Protein AF-A0A1F9Q301-F1 (afdb_monomer)

Sequence (75 aa):
MSKPITLPPSHSEPNDKLLTEKEAAPIIGLSVRTLQQRRYLALPPRFVRLPRTRSIRYRLSDLRSYVEQGVVDFD

Solvent-accessible surface area (backbone atoms only — not comparable to full-atom values): 4801 Å² total; per-residue (Å²): 136,80,74,76,79,75,67,74,74,85,78,74,51,94,78,59,52,74,28,45,54,79,64,46,18,71,77,70,75,43,54,52,69,55,54,53,53,29,53,75,69,72,39,80,64,67,72,44,69,40,87,87,79,61,46,67,29,29,43,49,66,47,49,48,54,52,49,60,73,69,64,77,87,84,131

Secondary structure (DSSP, 8-state):
-------------TTPPEE-HHHHHHHTT--HHHHHHHHHTTPSSP-EE-TTT--EEEEHHHHHHHHHTT-----

Structure (mmCIF, N/CA/C/O backbone):
data_AF-A0A1F9Q301-F1
#
_entry.id   AF-A0A1F9Q301-F1
#
loop_
_atom_site.group_PDB
_atom_site.id
_atom_site.type_symbol
_atom_site.label_atom_id
_atom_site.label_alt_id
_atom_site.label_comp_id
_atom_site.label_asym_id
_atom_site.label_entity_id
_atom_site.label_seq_id
_atom_site.pdbx_PDB_ins_code
_atom_site.Cartn_x
_atom_site.Cartn_y
_atom_site.Cartn_z
_atom_site.occupancy
_atom_site.B_iso_or_equiv
_atom_site.auth_seq_id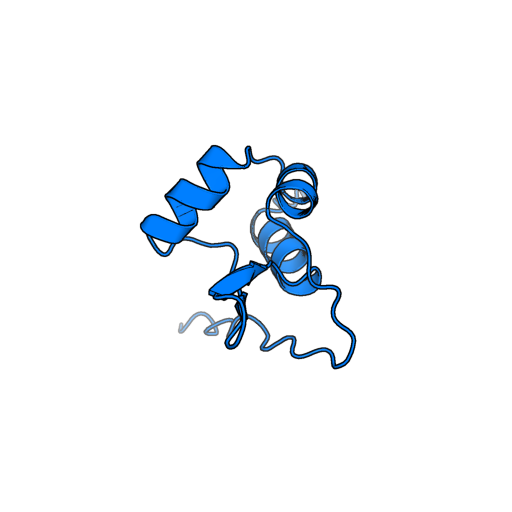
_atom_site.auth_comp_id
_atom_site.auth_asym_id
_atom_site.auth_atom_id
_atom_site.pdbx_PDB_model_num
ATOM 1 N N . MET A 1 1 ? -21.736 -22.917 4.386 1.00 44.69 1 MET A N 1
ATOM 2 C CA . MET A 1 1 ? -21.801 -21.448 4.228 1.00 44.69 1 MET A CA 1
ATOM 3 C C . MET A 1 1 ? -20.441 -20.960 3.756 1.00 44.69 1 MET A C 1
ATOM 5 O O . MET A 1 1 ? -19.579 -20.660 4.571 1.00 44.69 1 MET A O 1
ATOM 9 N N . SER A 1 2 ? -20.201 -20.976 2.448 1.00 37.97 2 SER A N 1
ATOM 10 C CA . SER A 1 2 ? -18.952 -20.461 1.887 1.00 37.97 2 SER A CA 1
ATOM 11 C C . SER A 1 2 ? -19.078 -18.945 1.832 1.00 37.97 2 SER A C 1
ATOM 13 O O . SER A 1 2 ? -19.926 -18.442 1.097 1.00 37.97 2 SER A O 1
ATOM 15 N N . LYS A 1 3 ? -18.292 -18.212 2.632 1.00 39.25 3 LYS A N 1
ATOM 16 C CA . LYS A 1 3 ? -18.128 -16.769 2.409 1.00 39.25 3 LYS A CA 1
ATOM 17 C C . LYS A 1 3 ? -17.738 -16.601 0.936 1.00 39.25 3 LYS A C 1
ATOM 19 O O . LYS A 1 3 ? -16.872 -17.364 0.490 1.00 39.25 3 LYS A O 1
ATOM 24 N N . PRO A 1 4 ? -18.373 -15.699 0.166 1.00 37.53 4 PRO A N 1
ATOM 25 C CA . PRO A 1 4 ? -17.917 -15.446 -1.186 1.00 37.53 4 PRO A CA 1
ATOM 26 C C . PRO A 1 4 ? -16.434 -15.113 -1.078 1.00 37.53 4 PRO A C 1
ATOM 28 O O . PRO A 1 4 ? -16.026 -14.307 -0.239 1.00 37.53 4 PRO A O 1
ATOM 31 N N . ILE A 1 5 ? -15.612 -15.804 -1.864 1.00 39.34 5 ILE A N 1
ATOM 32 C CA . ILE A 1 5 ? -14.251 -15.355 -2.102 1.00 39.34 5 ILE A CA 1
ATOM 33 C C . ILE A 1 5 ? -14.464 -13.996 -2.756 1.00 39.34 5 ILE A C 1
ATOM 35 O O . ILE A 1 5 ? -14.798 -13.939 -3.938 1.00 39.34 5 ILE A O 1
ATOM 39 N N . THR A 1 6 ? -14.385 -12.913 -1.980 1.00 48.44 6 THR A N 1
ATOM 40 C CA . THR A 1 6 ? -14.290 -11.565 -2.526 1.00 48.44 6 THR A CA 1
ATOM 41 C C . THR A 1 6 ? -12.958 -11.554 -3.249 1.00 48.44 6 THR A C 1
ATOM 43 O O . THR A 1 6 ? -11.924 -11.223 -2.673 1.00 48.44 6 THR A O 1
ATOM 46 N N . LEU A 1 7 ? -12.969 -12.054 -4.489 1.00 43.97 7 LEU A N 1
ATO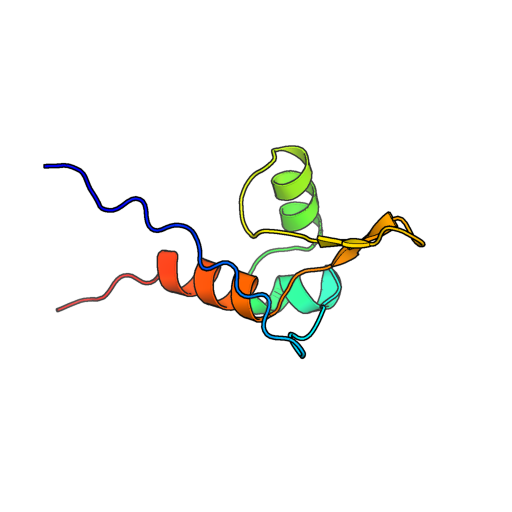M 47 C CA . LEU A 1 7 ? -11.907 -11.889 -5.456 1.00 43.97 7 LEU A CA 1
ATOM 48 C C . LEU A 1 7 ? -11.629 -10.397 -5.416 1.00 43.97 7 LEU A C 1
ATOM 50 O O . LEU A 1 7 ? -12.528 -9.624 -5.755 1.00 43.97 7 LEU A O 1
ATOM 54 N N . PRO A 1 8 ? -10.466 -9.982 -4.887 1.00 54.31 8 PRO A N 1
ATOM 55 C CA . PRO A 1 8 ? -10.208 -8.577 -4.711 1.00 54.31 8 PRO A CA 1
ATOM 56 C C . PRO A 1 8 ? -10.252 -8.026 -6.131 1.00 54.31 8 PRO A C 1
ATOM 58 O O . PRO A 1 8 ? -9.484 -8.520 -6.970 1.00 54.31 8 PRO A O 1
ATOM 61 N N . PRO A 1 9 ? -11.207 -7.132 -6.432 1.00 53.28 9 PRO A N 1
ATOM 62 C CA . PRO A 1 9 ? -11.563 -6.776 -7.793 1.00 53.28 9 PRO A CA 1
ATOM 63 C C . PRO A 1 9 ? -10.285 -6.557 -8.584 1.00 53.28 9 PRO A C 1
ATOM 65 O O . PRO A 1 9 ? -9.363 -5.875 -8.119 1.00 53.28 9 PRO A O 1
ATOM 68 N N . SER A 1 10 ? -10.147 -7.261 -9.707 1.00 55.03 10 SER A N 1
ATOM 69 C CA . SER A 1 10 ? -9.064 -7.014 -10.646 1.00 55.03 10 SER A CA 1
ATOM 70 C C . SER A 1 10 ? -9.345 -5.650 -11.264 1.00 55.03 10 SER A C 1
ATOM 72 O O . SER A 1 10 ? -9.807 -5.557 -12.395 1.00 55.03 10 SER A O 1
ATOM 74 N N . HIS A 1 11 ? -9.144 -4.586 -10.485 1.00 56.53 11 HIS A N 1
ATOM 75 C CA . HIS A 1 11 ? -9.263 -3.207 -10.913 1.00 56.53 11 HIS A CA 1
ATOM 76 C C . HIS A 1 11 ? -8.061 -2.909 -11.808 1.00 56.53 11 HIS A C 1
ATOM 78 O O . HIS A 1 11 ? -7.115 -2.210 -11.456 1.00 56.53 11 HIS A O 1
ATOM 84 N N . SER A 1 12 ? -8.057 -3.517 -12.988 1.00 58.38 12 SER A N 1
ATOM 85 C CA . SER A 1 12 ? -7.370 -2.988 -14.149 1.00 58.38 12 SER A CA 1
ATOM 86 C C . SER A 1 12 ? -8.276 -1.922 -14.752 1.00 58.38 12 SER A C 1
ATOM 88 O O . SER A 1 12 ? -8.700 -2.052 -15.897 1.00 58.38 12 SER A O 1
ATOM 90 N N . GLU A 1 13 ? -8.612 -0.895 -13.966 1.00 66.50 13 GLU A N 1
ATOM 91 C CA . GLU A 1 13 ? -9.158 0.319 -14.555 1.00 66.50 13 GLU A CA 1
ATOM 92 C C . GLU A 1 13 ? -8.081 0.833 -15.522 1.00 66.50 13 GLU A C 1
ATOM 94 O O . GLU A 1 13 ? -6.935 1.023 -15.093 1.00 66.50 13 GLU A O 1
ATOM 99 N N . PRO A 1 14 ? -8.382 1.001 -16.825 1.00 71.00 14 PRO A N 1
ATOM 100 C CA . PRO A 1 14 ? -7.370 1.289 -17.846 1.00 71.00 14 PRO A CA 1
ATOM 101 C C . PRO A 1 14 ? -6.515 2.523 -17.532 1.00 71.00 14 PRO A C 1
ATOM 103 O O . PRO A 1 14 ? -5.368 2.608 -17.964 1.00 71.00 14 PRO A O 1
ATOM 106 N N . ASN A 1 15 ? -7.064 3.445 -16.737 1.00 83.94 15 ASN A N 1
ATOM 107 C CA . ASN A 1 15 ? -6.449 4.706 -16.339 1.00 83.94 15 ASN A CA 1
ATOM 108 C C . ASN A 1 15 ? -6.210 4.803 -14.823 1.00 83.94 15 ASN A C 1
ATOM 110 O O . ASN A 1 15 ? -6.181 5.907 -14.276 1.00 83.94 15 ASN A O 1
ATOM 114 N N . ASP A 1 16 ? -6.064 3.672 -14.123 1.00 91.75 16 ASP A N 1
ATOM 115 C CA . ASP A 1 16 ? -5.795 3.709 -12.688 1.00 91.75 16 ASP A CA 1
ATOM 116 C C . ASP A 1 16 ? -4.473 4.423 -12.389 1.00 91.75 16 ASP A C 1
ATOM 118 O O . ASP A 1 16 ? -3.417 4.134 -12.967 1.00 91.75 16 ASP A O 1
ATOM 122 N N . LYS A 1 17 ? -4.528 5.363 -11.446 1.00 95.38 17 LYS A N 1
ATOM 123 C CA . LYS A 1 17 ? -3.372 6.164 -11.075 1.00 95.38 17 LYS A CA 1
ATOM 124 C C . LYS A 1 17 ? -2.383 5.295 -10.305 1.00 95.38 17 LYS A C 1
ATOM 126 O O . LYS A 1 17 ? -2.678 4.797 -9.219 1.00 95.38 17 LYS A O 1
ATOM 131 N N . LEU A 1 18 ? -1.176 5.167 -10.849 1.00 9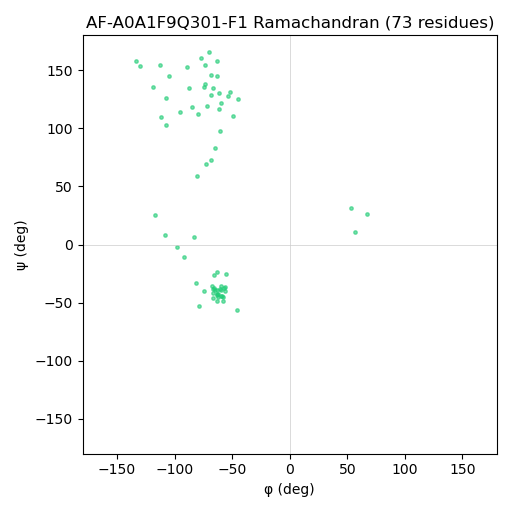5.69 18 LEU A N 1
ATOM 132 C CA . LEU A 1 18 ? -0.062 4.505 -10.178 1.00 95.69 18 LEU A CA 1
ATOM 133 C C . LEU A 1 18 ? 0.664 5.482 -9.257 1.00 95.69 18 LEU A C 1
ATOM 135 O O . LEU A 1 18 ? 1.255 6.460 -9.709 1.00 95.69 18 LEU A O 1
ATOM 139 N N . LEU A 1 19 ? 0.663 5.168 -7.969 1.00 97.69 19 LEU A N 1
ATOM 140 C CA . LEU A 1 19 ? 1.259 5.964 -6.907 1.00 97.69 19 LEU A CA 1
ATOM 141 C C . LEU A 1 19 ? 2.570 5.350 -6.425 1.00 97.69 19 LEU A C 1
ATOM 143 O O . LEU A 1 19 ? 2.740 4.130 -6.368 1.00 97.69 19 LEU A O 1
ATOM 147 N N . THR A 1 20 ? 3.522 6.200 -6.067 1.00 98.25 20 THR A N 1
ATOM 148 C CA . THR A 1 20 ? 4.735 5.815 -5.345 1.00 98.25 20 THR A CA 1
ATOM 149 C C . THR A 1 20 ? 4.422 5.420 -3.899 1.00 98.25 20 THR A C 1
ATOM 151 O O . THR A 1 20 ? 3.360 5.733 -3.371 1.00 98.25 20 THR A O 1
ATOM 154 N N . GLU A 1 21 ? 5.373 4.779 -3.210 1.00 97.38 21 GLU A N 1
ATOM 155 C CA . GLU A 1 21 ? 5.244 4.493 -1.769 1.00 97.38 21 GLU A CA 1
ATOM 156 C C . GLU A 1 21 ? 5.008 5.772 -0.943 1.00 97.38 21 GLU A C 1
ATOM 158 O O . GLU A 1 21 ? 4.228 5.749 0.006 1.00 97.38 21 GLU A O 1
ATOM 163 N N . LYS A 1 22 ? 5.640 6.894 -1.324 1.00 98.12 22 LYS A N 1
ATOM 164 C CA . LYS A 1 22 ? 5.492 8.190 -0.641 1.00 98.12 22 LYS A CA 1
ATOM 165 C C . LYS A 1 22 ? 4.089 8.776 -0.793 1.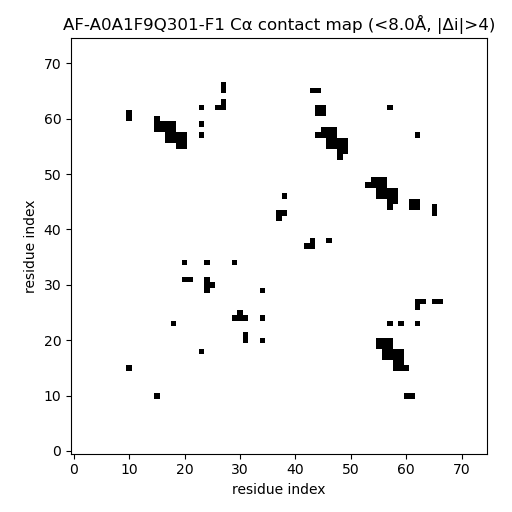00 98.12 22 LYS A C 1
ATOM 167 O O . LYS A 1 22 ? 3.600 9.400 0.138 1.00 98.12 22 LYS A O 1
ATOM 172 N N . GLU A 1 23 ? 3.458 8.572 -1.945 1.00 98.50 23 GLU A N 1
ATOM 173 C CA . GLU A 1 23 ? 2.087 9.026 -2.204 1.00 98.50 23 GLU A CA 1
ATOM 174 C C . GLU A 1 23 ? 1.043 8.068 -1.614 1.00 98.50 23 GLU A C 1
ATOM 176 O O . GLU A 1 23 ? -0.010 8.509 -1.170 1.00 98.50 23 GLU A O 1
ATOM 181 N N . ALA A 1 24 ? 1.328 6.764 -1.584 1.00 98.12 24 ALA A N 1
ATOM 182 C CA . ALA A 1 24 ? 0.417 5.742 -1.071 1.00 98.12 24 ALA A CA 1
ATOM 183 C C . ALA A 1 24 ? 0.317 5.736 0.463 1.00 98.12 24 ALA A C 1
ATOM 185 O O . ALA A 1 24 ? -0.770 5.576 1.011 1.00 98.12 24 ALA A O 1
ATOM 186 N N . ALA A 1 25 ? 1.447 5.920 1.149 1.00 98.06 25 ALA A N 1
ATOM 187 C CA . ALA A 1 25 ? 1.554 5.962 2.608 1.00 98.06 25 ALA A CA 1
ATOM 188 C C . ALA A 1 25 ? 0.475 6.829 3.298 1.00 98.06 25 ALA A C 1
ATOM 190 O O . ALA A 1 25 ? -0.272 6.289 4.121 1.00 98.06 25 ALA A O 1
ATOM 191 N N . PRO A 1 26 ? 0.323 8.126 2.954 1.00 97.56 26 PRO A N 1
ATOM 192 C CA . PRO A 1 26 ? -0.668 8.985 3.598 1.00 97.56 26 PRO A CA 1
ATOM 193 C C . PRO A 1 26 ? -2.119 8.578 3.310 1.00 97.56 26 PRO A C 1
ATOM 195 O O . PRO A 1 26 ? -2.977 8.843 4.142 1.00 97.56 26 PRO A O 1
ATOM 198 N N . ILE A 1 27 ? -2.409 7.910 2.186 1.00 95.94 27 ILE A N 1
ATOM 199 C CA . ILE A 1 27 ? -3.781 7.503 1.826 1.00 95.94 27 ILE A CA 1
ATOM 200 C C . ILE A 1 27 ? -4.328 6.457 2.801 1.00 95.94 27 ILE A C 1
ATOM 202 O O . ILE A 1 27 ? -5.507 6.481 3.131 1.00 95.94 27 ILE A O 1
ATOM 206 N N . ILE A 1 28 ? -3.474 5.543 3.261 1.00 94.56 28 ILE A N 1
ATOM 207 C CA . ILE A 1 28 ? -3.871 4.415 4.118 1.00 94.56 28 ILE A CA 1
ATOM 208 C C . ILE A 1 28 ? -3.388 4.569 5.569 1.00 94.56 28 ILE A C 1
ATOM 210 O O . ILE A 1 28 ? -3.451 3.617 6.343 1.00 94.56 28 ILE A O 1
ATOM 214 N N . GLY A 1 29 ? -2.837 5.736 5.922 1.00 95.31 29 GLY A N 1
ATOM 215 C CA . GLY A 1 29 ? -2.353 6.035 7.272 1.00 95.31 29 GLY A CA 1
ATOM 216 C C . GLY A 1 29 ? -1.134 5.219 7.724 1.00 95.31 29 GLY A C 1
ATOM 217 O O . GLY A 1 29 ? -0.951 5.015 8.921 1.00 95.31 29 GLY A O 1
ATOM 218 N N . LEU A 1 30 ? -0.292 4.732 6.802 1.00 95.75 30 LEU A N 1
ATOM 219 C CA . LEU A 1 30 ? 0.913 3.954 7.130 1.00 95.75 30 LEU A CA 1
ATOM 220 C C . LEU A 1 30 ? 2.194 4.711 6.774 1.00 95.75 30 LEU A C 1
ATOM 222 O O . LEU A 1 30 ? 2.225 5.509 5.844 1.00 95.75 30 LEU A O 1
ATOM 226 N N . SER A 1 31 ? 3.299 4.404 7.458 1.00 98.06 31 SER A N 1
ATOM 227 C CA . SER A 1 31 ? 4.616 4.895 7.037 1.00 98.06 31 SER A CA 1
ATOM 228 C C . SER A 1 31 ? 5.118 4.155 5.786 1.00 98.06 31 SER A C 1
ATOM 230 O O . SER A 1 31 ? 4.798 2.983 5.566 1.00 98.06 31 SER A O 1
ATOM 232 N N . VAL A 1 32 ? 5.994 4.795 5.002 1.00 98.12 32 VAL A N 1
ATOM 233 C CA . VAL A 1 32 ? 6.679 4.146 3.864 1.00 98.12 32 VAL A CA 1
ATOM 234 C C . VAL A 1 32 ? 7.439 2.889 4.309 1.00 98.12 32 VAL A C 1
ATOM 236 O O . VAL A 1 32 ? 7.388 1.862 3.634 1.00 98.12 32 VAL A O 1
ATOM 239 N N . ARG A 1 33 ? 8.094 2.932 5.477 1.00 98.31 33 ARG A N 1
ATOM 240 C CA . ARG A 1 33 ? 8.808 1.778 6.046 1.00 98.31 33 ARG A CA 1
ATOM 241 C C . ARG A 1 33 ? 7.853 0.618 6.332 1.00 98.31 33 ARG A C 1
ATOM 243 O O . ARG A 1 33 ? 8.164 -0.527 6.014 1.00 98.31 33 ARG A O 1
ATOM 250 N N . THR A 1 34 ? 6.679 0.913 6.887 1.00 97.88 34 THR A N 1
ATOM 251 C CA . THR A 1 34 ? 5.636 -0.086 7.148 1.00 97.88 34 THR A CA 1
ATOM 252 C C . THR A 1 34 ? 5.133 -0.704 5.843 1.00 97.88 34 THR A C 1
ATOM 254 O O . THR A 1 34 ? 5.007 -1.923 5.766 1.00 97.88 34 THR A O 1
ATOM 257 N N . LEU A 1 35 ? 4.910 0.095 4.792 1.00 97.19 35 LEU A N 1
ATOM 258 C CA . LEU A 1 35 ? 4.545 -0.412 3.462 1.00 97.19 35 LEU A CA 1
ATOM 259 C C . LEU A 1 35 ? 5.599 -1.376 2.896 1.00 97.19 35 LEU A C 1
ATOM 261 O O . LEU A 1 35 ? 5.260 -2.451 2.405 1.00 97.19 35 LEU A O 1
ATOM 265 N N . GLN A 1 36 ? 6.882 -1.026 3.001 1.00 97.81 36 GLN A N 1
ATOM 266 C CA . GLN A 1 36 ? 7.981 -1.880 2.540 1.00 97.81 36 GLN A CA 1
ATOM 267 C C . GLN A 1 36 ? 8.047 -3.201 3.313 1.00 97.81 36 GLN A C 1
ATOM 269 O O . GLN A 1 36 ? 8.202 -4.259 2.702 1.00 97.81 36 GLN A O 1
ATOM 274 N N . GLN A 1 37 ? 7.884 -3.152 4.639 1.00 98.19 37 GLN A N 1
ATOM 275 C CA . GLN A 1 37 ? 7.841 -4.347 5.482 1.00 98.19 37 GLN A CA 1
ATOM 276 C C . GLN A 1 37 ? 6.652 -5.246 5.122 1.00 98.19 37 GLN A C 1
ATOM 278 O O . GLN A 1 37 ? 6.827 -6.449 4.958 1.00 98.19 37 GLN A O 1
ATOM 283 N N . ARG A 1 38 ? 5.455 -4.676 4.936 1.00 96.62 38 ARG A N 1
ATOM 284 C CA . ARG A 1 38 ? 4.264 -5.431 4.513 1.00 96.62 38 ARG A CA 1
ATOM 285 C C . ARG A 1 38 ? 4.481 -6.098 3.159 1.00 96.62 38 ARG A C 1
ATOM 287 O O . ARG A 1 38 ? 4.223 -7.288 3.034 1.00 96.62 38 ARG A O 1
ATOM 294 N N . ARG A 1 39 ? 5.053 -5.380 2.187 1.00 96.38 39 ARG A N 1
ATOM 295 C CA . ARG A 1 39 ? 5.422 -5.939 0.878 1.00 96.38 39 ARG A CA 1
ATOM 296 C C . ARG A 1 39 ? 6.414 -7.098 0.992 1.00 96.38 39 ARG A C 1
ATOM 298 O O . ARG A 1 39 ? 6.237 -8.101 0.310 1.00 96.38 39 ARG A O 1
ATOM 305 N N . TYR A 1 40 ? 7.442 -6.968 1.832 1.00 96.62 40 TYR A N 1
ATOM 306 C CA . TYR A 1 40 ? 8.397 -8.050 2.099 1.00 96.62 40 TYR A CA 1
ATOM 307 C C . TYR A 1 40 ? 7.703 -9.296 2.669 1.00 96.62 40 TYR A C 1
ATOM 309 O O . TYR A 1 40 ? 8.009 -10.410 2.259 1.00 96.62 40 TYR A O 1
ATOM 317 N N . LEU A 1 41 ? 6.721 -9.095 3.549 1.00 96.69 41 LEU A N 1
ATOM 318 C CA . LEU A 1 41 ? 5.905 -10.153 4.150 1.00 96.69 41 LEU A CA 1
ATOM 319 C C . LEU A 1 41 ? 4.726 -10.611 3.270 1.00 96.69 41 LEU A C 1
ATOM 321 O O . LEU A 1 41 ? 3.894 -11.381 3.737 1.00 96.69 41 LEU A O 1
ATOM 325 N N . ALA A 1 42 ? 4.624 -10.127 2.026 1.00 93.94 42 ALA A N 1
ATOM 326 C CA . ALA A 1 42 ? 3.500 -10.385 1.120 1.00 93.94 42 ALA A CA 1
ATOM 327 C C . ALA A 1 42 ? 2.108 -10.057 1.714 1.00 93.94 42 ALA A C 1
ATOM 329 O O . ALA A 1 42 ? 1.106 -10.682 1.372 1.00 93.94 42 ALA A O 1
ATOM 330 N N . LEU A 1 43 ? 2.038 -9.052 2.591 1.00 93.81 43 LEU A N 1
ATOM 331 C CA . LEU A 1 43 ? 0.805 -8.545 3.195 1.00 93.81 43 LEU A CA 1
ATOM 332 C C . LEU A 1 43 ? 0.175 -7.433 2.334 1.00 93.81 43 LEU A C 1
ATOM 334 O O . LEU A 1 43 ? 0.902 -6.707 1.649 1.00 93.81 43 LEU A O 1
ATOM 338 N N . PRO A 1 44 ? -1.157 -7.236 2.400 1.00 92.62 44 PRO A N 1
ATOM 339 C CA . PRO A 1 44 ? -1.829 -6.128 1.720 1.00 92.62 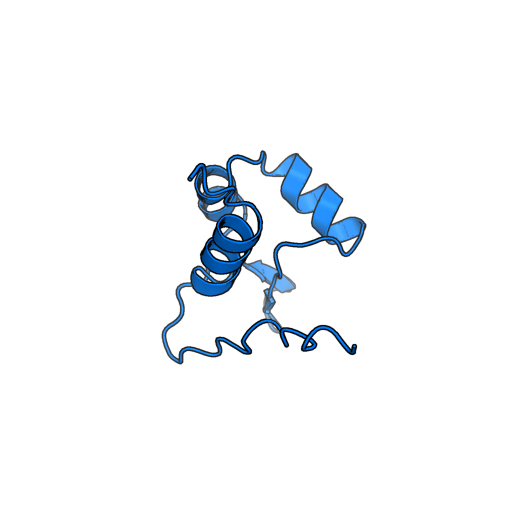44 PRO A CA 1
ATOM 340 C C . PRO A 1 44 ? -1.362 -4.753 2.248 1.00 92.62 44 PRO A C 1
ATOM 342 O O . PRO A 1 44 ? -0.904 -4.666 3.398 1.00 92.62 44 PRO A O 1
ATOM 345 N N . PRO A 1 45 ? -1.512 -3.664 1.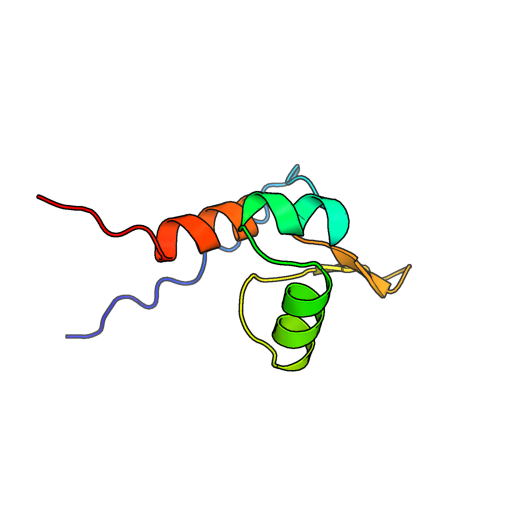463 1.00 93.06 45 PRO A N 1
ATOM 346 C CA . PRO A 1 45 ? -2.216 -3.573 0.173 1.00 93.06 45 PRO A CA 1
ATOM 347 C C . PRO A 1 45 ? -1.439 -4.144 -1.025 1.00 93.06 45 PRO A C 1
ATOM 349 O O . PRO A 1 45 ? -0.218 -4.301 -0.986 1.00 93.06 45 PRO A O 1
ATOM 352 N N . ARG A 1 46 ? -2.162 -4.449 -2.114 1.00 93.50 46 ARG A N 1
ATOM 353 C CA . ARG A 1 46 ? -1.572 -4.949 -3.368 1.00 93.50 46 ARG A CA 1
ATOM 354 C C . ARG A 1 46 ? -0.639 -3.904 -3.985 1.00 93.50 46 ARG A C 1
ATOM 356 O O . ARG A 1 46 ? -0.903 -2.706 -3.933 1.00 93.50 46 ARG A O 1
ATOM 363 N N . PHE A 1 47 ? 0.439 -4.373 -4.605 1.00 94.62 47 PHE A N 1
ATOM 364 C CA . PHE A 1 47 ? 1.422 -3.529 -5.276 1.00 94.62 47 PHE A CA 1
ATOM 365 C C . PHE A 1 47 ? 1.709 -4.040 -6.689 1.00 94.62 47 PHE A C 1
ATOM 367 O O . PHE A 1 47 ? 1.612 -5.230 -6.984 1.00 94.62 47 PHE A O 1
ATOM 374 N N . VAL A 1 48 ? 2.122 -3.125 -7.558 1.00 93.62 48 VAL A N 1
ATOM 375 C CA . VAL A 1 48 ? 2.580 -3.398 -8.917 1.00 93.62 48 VAL A CA 1
ATOM 376 C C . VAL A 1 48 ? 4.089 -3.205 -8.959 1.00 93.62 48 VAL A C 1
ATOM 378 O O . VAL A 1 48 ? 4.609 -2.147 -8.598 1.00 93.62 48 VAL A O 1
ATOM 381 N N . ARG A 1 49 ? 4.810 -4.223 -9.429 1.00 95.31 49 ARG A N 1
ATOM 382 C CA . ARG A 1 49 ? 6.228 -4.101 -9.771 1.00 95.31 49 ARG A CA 1
ATOM 383 C C . ARG A 1 49 ? 6.346 -3.831 -11.266 1.00 95.31 49 ARG A C 1
ATOM 385 O O . ARG A 1 49 ? 6.008 -4.691 -12.072 1.00 95.31 49 ARG A O 1
ATOM 392 N N . LEU A 1 50 ? 6.827 -2.647 -11.637 1.00 93.75 50 LEU A N 1
ATOM 393 C CA . LEU A 1 50 ? 6.952 -2.267 -13.045 1.00 93.75 50 LEU A CA 1
ATOM 394 C C . LEU A 1 50 ? 8.011 -3.131 -13.756 1.00 93.75 50 LEU A C 1
ATOM 396 O O . LEU A 1 50 ? 9.111 -3.281 -13.224 1.00 93.75 50 LEU A O 1
ATOM 400 N N . PRO A 1 51 ? 7.747 -3.659 -14.963 1.00 90.19 51 PRO A N 1
ATOM 401 C CA . PRO A 1 51 ? 8.646 -4.611 -15.620 1.00 90.19 51 PRO A CA 1
ATOM 402 C C . PRO A 1 51 ? 9.993 -3.990 -16.023 1.00 90.19 51 PRO A C 1
ATOM 404 O O . PRO A 1 51 ? 11.033 -4.620 -15.854 1.00 90.19 51 PRO A O 1
ATOM 407 N N . ARG A 1 52 ? 9.997 -2.734 -16.498 1.00 92.94 52 ARG A N 1
ATOM 408 C CA . ARG A 1 52 ? 11.212 -2.055 -16.983 1.00 92.94 52 ARG A CA 1
ATOM 409 C C . ARG A 1 52 ? 12.094 -1.525 -15.853 1.00 92.94 52 ARG A C 1
ATOM 411 O O . ARG A 1 52 ? 13.282 -1.809 -15.811 1.00 92.94 52 ARG A O 1
ATOM 418 N N . THR A 1 53 ? 11.524 -0.743 -14.939 1.00 93.50 53 THR A N 1
ATOM 419 C CA . THR A 1 53 ? 12.291 -0.073 -13.873 1.00 93.50 53 THR A CA 1
ATOM 420 C C . THR A 1 53 ? 12.373 -0.887 -12.586 1.00 93.50 53 THR A C 1
ATOM 422 O O . THR A 1 53 ? 13.100 -0.509 -11.671 1.00 93.50 53 THR A O 1
ATOM 425 N N . ARG A 1 54 ? 11.590 -1.972 -12.468 1.00 91.88 54 ARG A N 1
ATOM 426 C CA . ARG A 1 54 ? 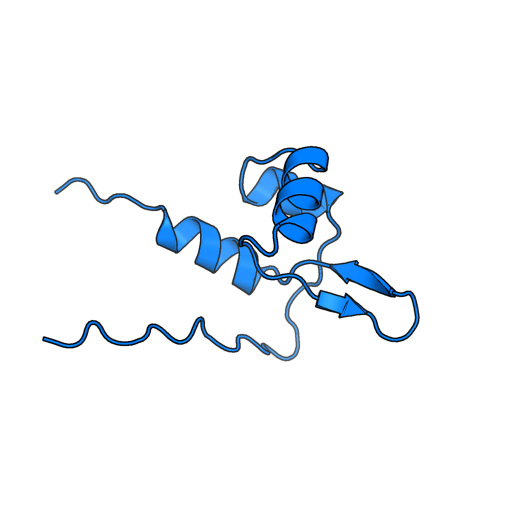11.394 -2.754 -11.233 1.00 91.88 54 ARG A CA 1
ATOM 427 C C . ARG A 1 54 ? 10.888 -1.924 -10.049 1.00 91.88 54 ARG A C 1
ATOM 429 O O . ARG A 1 54 ? 10.867 -2.431 -8.928 1.00 91.88 54 ARG A O 1
ATOM 436 N N . SER A 1 55 ? 10.464 -0.680 -10.287 1.00 95.81 55 SER A N 1
ATOM 437 C CA . SER A 1 55 ? 9.938 0.208 -9.256 1.00 95.81 55 SER A CA 1
ATOM 438 C C . SER A 1 55 ? 8.599 -0.304 -8.747 1.00 95.81 55 SER A C 1
ATOM 440 O O . SER A 1 55 ? 7.793 -0.842 -9.508 1.00 95.81 55 SER A O 1
ATOM 442 N N . ILE A 1 56 ? 8.364 -0.093 -7.457 1.00 96.62 56 ILE A N 1
ATOM 443 C CA . ILE A 1 56 ? 7.108 -0.441 -6.805 1.00 96.62 56 ILE A CA 1
ATOM 444 C C . ILE A 1 56 ? 6.131 0.723 -6.936 1.00 96.62 56 ILE A C 1
ATOM 446 O O . ILE A 1 56 ? 6.494 1.894 -6.753 1.00 96.62 56 ILE A O 1
ATOM 450 N N . ARG A 1 57 ? 4.895 0.379 -7.286 1.00 96.94 57 ARG A N 1
ATOM 451 C CA . ARG A 1 57 ? 3.753 1.281 -7.371 1.00 96.94 57 ARG A CA 1
ATOM 452 C C . ARG A 1 57 ? 2.541 0.661 -6.695 1.00 96.94 57 ARG A C 1
ATOM 454 O O . ARG A 1 57 ? 2.452 -0.556 -6.576 1.00 96.94 57 ARG A O 1
ATOM 461 N N . TYR A 1 58 ? 1.608 1.508 -6.303 1.00 96.44 58 TYR A N 1
ATOM 462 C CA . TYR A 1 58 ? 0.302 1.117 -5.796 1.00 96.44 58 TYR A CA 1
ATOM 463 C C . TYR A 1 58 ? -0.756 1.694 -6.721 1.00 96.44 58 TYR A C 1
ATOM 465 O O . TYR A 1 58 ? -0.648 2.847 -7.133 1.00 96.44 58 TYR A O 1
ATOM 473 N N . ARG A 1 59 ? -1.754 0.890 -7.068 1.00 95.25 59 ARG A N 1
ATOM 474 C CA . ARG A 1 59 ? -2.953 1.391 -7.736 1.00 95.25 59 ARG A CA 1
ATOM 475 C C . ARG A 1 59 ? -3.797 2.154 -6.727 1.00 95.25 59 ARG A C 1
ATOM 477 O O . ARG A 1 59 ? -3.937 1.702 -5.591 1.00 95.25 59 ARG A O 1
ATOM 484 N N . LEU A 1 60 ? -4.352 3.297 -7.123 1.00 95.00 60 LEU A N 1
ATOM 485 C CA . LEU A 1 60 ? -5.211 4.074 -6.233 1.00 95.00 60 LEU A CA 1
ATOM 486 C C . LEU A 1 60 ? -6.469 3.281 -5.854 1.00 95.00 60 LEU A C 1
ATOM 488 O O . LEU A 1 60 ? -6.869 3.325 -4.692 1.00 95.00 60 LEU A O 1
ATOM 492 N N . SER A 1 61 ? -7.054 2.534 -6.797 1.00 92.94 61 SER A N 1
ATOM 493 C CA . SER A 1 61 ? -8.204 1.662 -6.513 1.00 92.94 61 SER A CA 1
ATOM 494 C C . SER A 1 61 ? -7.888 0.625 -5.430 1.00 92.94 61 SER A C 1
ATOM 496 O O . SER A 1 61 ? -8.607 0.540 -4.443 1.00 92.94 61 SER A O 1
ATOM 498 N N . ASP A 1 62 ? -6.758 -0.079 -5.544 1.00 93.25 62 ASP A N 1
ATOM 499 C CA . ASP A 1 62 ? -6.329 -1.091 -4.572 1.00 93.25 62 ASP A CA 1
ATOM 500 C C . ASP A 1 62 ? -6.129 -0.511 -3.165 1.00 93.25 62 ASP A C 1
ATOM 502 O O . ASP A 1 62 ? -6.459 -1.165 -2.174 1.00 93.25 62 ASP A O 1
ATOM 506 N N . LEU A 1 63 ? -5.590 0.711 -3.059 1.00 94.25 63 LEU A N 1
ATOM 507 C CA . LEU A 1 63 ? -5.445 1.394 -1.771 1.00 94.25 63 LEU A CA 1
ATOM 508 C C . LEU A 1 63 ? -6.805 1.748 -1.164 1.00 94.25 63 LEU A C 1
ATOM 510 O O . LEU A 1 63 ? -6.991 1.558 0.034 1.00 94.25 63 LEU A O 1
ATOM 514 N N . ARG A 1 64 ? -7.752 2.233 -1.977 1.00 92.88 64 ARG A N 1
ATOM 515 C CA . ARG A 1 64 ? -9.118 2.543 -1.526 1.00 92.88 64 ARG A CA 1
ATOM 516 C C . ARG A 1 64 ? -9.843 1.288 -1.055 1.00 92.88 64 ARG A C 1
ATOM 518 O O . ARG A 1 64 ? -10.320 1.273 0.072 1.00 92.88 64 ARG A O 1
ATOM 525 N N . SER A 1 65 ? -9.808 0.212 -1.841 1.00 90.56 65 SER A N 1
ATOM 526 C CA . SER A 1 65 ? -10.407 -1.069 -1.453 1.00 90.56 65 SER A CA 1
ATOM 527 C C . SER A 1 65 ? -9.796 -1.633 -0.169 1.00 90.56 65 SER A C 1
ATOM 529 O O . SER A 1 65 ? -10.496 -2.235 0.637 1.00 90.56 65 SER A O 1
ATOM 531 N N . TYR A 1 66 ? -8.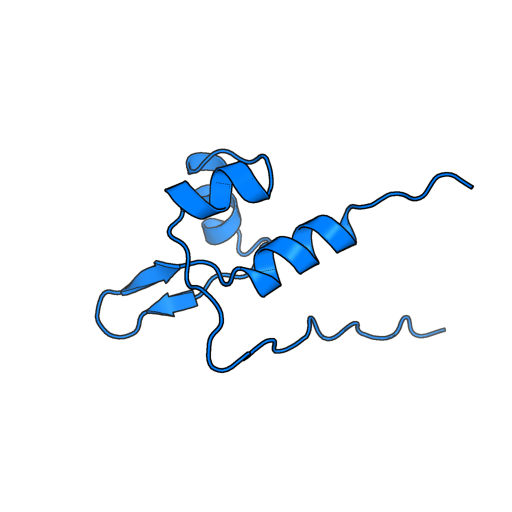490 -1.443 0.052 1.00 91.44 66 TYR A N 1
ATOM 532 C CA . TYR A 1 66 ? -7.849 -1.845 1.305 1.00 91.44 66 TYR A CA 1
ATOM 533 C C . TYR A 1 66 ? -8.379 -1.058 2.513 1.00 91.44 66 TYR A C 1
ATOM 535 O O . TYR A 1 66 ? -8.566 -1.642 3.577 1.00 91.44 66 TYR A O 1
ATOM 543 N N . VAL A 1 67 ? -8.633 0.246 2.358 1.00 91.75 67 VAL A N 1
ATOM 544 C CA . VAL A 1 67 ? -9.243 1.068 3.416 1.00 91.75 67 VAL A CA 1
ATOM 545 C C . VAL A 1 67 ? -10.682 0.630 3.672 1.00 91.75 67 VAL A C 1
ATOM 547 O O . VAL A 1 67 ? -11.039 0.413 4.824 1.00 91.75 67 VAL A O 1
ATOM 550 N N . GLU A 1 68 ? -11.473 0.427 2.616 1.00 89.81 68 GLU A N 1
ATOM 551 C CA . GLU A 1 68 ? -12.873 -0.019 2.699 1.00 89.81 68 GLU A CA 1
ATOM 552 C C . GLU A 1 68 ? -13.022 -1.346 3.456 1.00 89.81 68 GLU A C 1
ATOM 554 O O . GLU A 1 68 ? -13.936 -1.499 4.256 1.00 89.81 68 GLU A O 1
ATOM 559 N N . GLN A 1 69 ? -12.085 -2.285 3.287 1.00 87.50 69 GLN A N 1
ATOM 560 C CA . GLN A 1 69 ? -12.074 -3.551 4.036 1.00 87.50 69 GLN A CA 1
ATOM 561 C C . GLN A 1 69 ? -11.907 -3.381 5.554 1.00 87.50 69 GLN A C 1
ATOM 563 O O . GLN A 1 69 ? -12.238 -4.298 6.304 1.00 87.50 69 GLN A O 1
ATOM 568 N N . GLY A 1 70 ? -11.331 -2.262 5.998 1.00 82.19 70 GLY A N 1
ATOM 569 C CA . GLY A 1 70 ? -11.117 -1.948 7.408 1.00 82.19 70 GLY A CA 1
ATOM 570 C C . GLY A 1 70 ? -12.174 -1.024 8.011 1.00 82.19 70 GLY A C 1
ATOM 571 O O . GLY A 1 70 ? -12.068 -0.713 9.196 1.00 82.19 70 GLY A O 1
ATOM 572 N N . VAL A 1 71 ? -13.155 -0.562 7.226 1.00 81.06 71 VAL A N 1
ATOM 573 C CA . VAL A 1 71 ? -14.259 0.260 7.733 1.00 81.06 71 VAL A CA 1
ATOM 574 C C . VAL A 1 71 ? -15.141 -0.606 8.631 1.00 81.06 71 VAL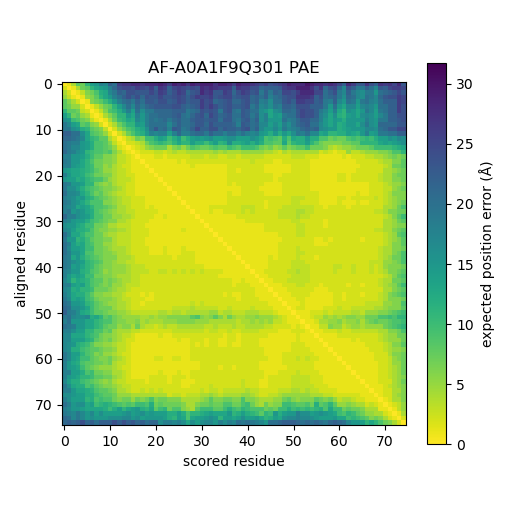 A C 1
ATOM 576 O O . VAL A 1 71 ? -15.537 -1.709 8.260 1.00 81.06 71 VAL A O 1
ATOM 579 N N . VAL A 1 72 ? -15.412 -0.109 9.836 1.00 79.50 72 VAL A N 1
ATOM 580 C CA . VAL A 1 72 ? -16.347 -0.710 10.788 1.00 79.50 72 VAL A CA 1
ATOM 581 C C . VAL A 1 72 ? -17.528 0.243 10.886 1.00 79.50 72 VAL A C 1
ATOM 583 O O . VAL A 1 72 ? -17.374 1.348 11.406 1.00 79.50 72 VAL A O 1
ATOM 586 N N . ASP A 1 73 ? -18.673 -0.171 10.350 1.00 71.06 73 ASP A N 1
ATOM 587 C CA . ASP A 1 73 ? -19.922 0.569 10.496 1.00 71.06 73 ASP A CA 1
ATOM 588 C C . ASP A 1 73 ? -20.457 0.372 11.921 1.00 71.06 73 ASP A C 1
ATOM 590 O O . ASP A 1 73 ? -20.433 -0.736 12.466 1.00 71.06 73 ASP A O 1
ATOM 594 N N . PHE A 1 74 ? -20.910 1.460 12.536 1.00 67.50 74 PHE A N 1
ATOM 595 C CA . PHE A 1 74 ? -21.612 1.432 13.814 1.00 67.50 74 PHE A CA 1
ATOM 596 C C . PHE A 1 74 ? -23.086 1.739 13.520 1.00 67.50 74 PHE A C 1
ATOM 598 O O . PHE A 1 74 ? -23.408 2.895 13.246 1.00 67.50 74 PHE A O 1
ATOM 605 N N . ASP A 1 75 ? -23.931 0.703 13.518 1.00 62.78 75 ASP A N 1
ATOM 606 C CA . ASP A 1 75 ? -25.402 0.828 13.540 1.00 62.78 75 ASP A CA 1
ATOM 607 C C . ASP A 1 75 ? -25.906 1.221 14.940 1.00 62.78 75 ASP A C 1
ATOM 609 O O . ASP A 1 75 ? -25.335 0.721 15.944 1.00 62.78 75 ASP A O 1
#

Nearest PDB structures (foldseek):
  3iao-assembly1_A-2  TM=8.284E-01  e=1.939E-01  Bacillus subtilis
  3d6y-assembly1_A  TM=8.034E-01  e=2.516E-01  Bacillus subtilis
  3d71-assembly1_A-2  TM=8.089E-01  e=3.059E-01  Bacillus subtilis
  3q1m-assembly1_A  TM=7.684E-01  e=3.485E-01  Bacillus subtilis
  3d70-assembly1_A-2  TM=8.091E-01  e=1.201E+00  synthetic construct

Radius of gyration: 13.57 Å; Cα contacts (8 Å, |Δi|>4): 69; chains: 1; bounding box: 38×30×32 Å

Foldseek 3Di:
DDDPPVPVPPPPVVPFDWAALVRLCVLQVHDSVVVVVCVVVVHDDDWDQDPPPSGITDGPSSSVSVNVVVDDDDD

Mean predicted aligned error: 6.9 Å

pLDDT: mean 84.9, std 18.28, range [37.53, 98.5]